Protein AF-A0A8S0FQL2-F1 (afdb_monomer_lite)

Sequence (136 aa):
MEEIFQLCDEVTVLRDGQWIATEPLAGLTMDKIIAMMVGRSLNQRFPDKENKPGEVILEVRNLTSLRQPSIRDVSFDLHKGEILGIAGLVGAKRTDIVETLFGIREKSAGTITLHGKKINNHNANEAINHGFALVN

InterPro domains:
  IPR003439 ABC transporter-like, ATP-binding domain [PF00005] (72-125)
  IPR027417 P-loop containing nucleoside triphosphate hydrolase [G3DSA:3.40.50.300] (29-133)
  IPR027417 P-loop containing nucleoside triphosphate hydrolase [SSF52540] (45-132)
  IPR050107 ABC transporter carbohydrate import ATP-binding proteins [PTHR43790] (1-135)

Foldseek 3Di:
DVVCLVPHQWDWEDEPNDTQDIGGPVPDDPQNNVCSNVVDGCVPVDPDDPDDFAAFFKWKFQWAFPDPPADGGDTDTDTHPDDDDDDDDVVNRSVVVVCCLQLVTPTPDIWMAGRNRTAHHNHNVSSVVVPDDDDD

Structure (mmCIF, N/CA/C/O backbone):
data_AF-A0A8S0FQL2-F1
#
_entry.id   AF-A0A8S0FQL2-F1
#
loop_
_atom_site.group_PDB
_atom_site.id
_atom_site.type_symbol
_atom_site.label_atom_id
_atom_site.label_alt_id
_atom_site.label_comp_id
_atom_site.label_asym_id
_atom_site.label_entity_id
_atom_site.label_seq_id
_atom_site.pdbx_PDB_ins_code
_atom_site.Cartn_x
_atom_site.Cartn_y
_atom_site.Cartn_z
_atom_site.occupancy
_atom_site.B_iso_or_equiv
_atom_site.auth_seq_id
_atom_site.auth_comp_id
_atom_site.auth_asym_id
_atom_site.auth_atom_id
_atom_site.pdbx_PDB_model_num
ATOM 1 N N . MET A 1 1 ? 18.200 8.230 -14.399 1.00 61.34 1 MET A N 1
ATOM 2 C CA . MET A 1 1 ? 18.424 7.381 -15.608 1.00 61.34 1 MET A CA 1
ATOM 3 C C . MET A 1 1 ? 18.986 8.184 -16.772 1.00 61.34 1 MET A C 1
ATOM 5 O O . MET A 1 1 ? 19.866 7.664 -17.438 1.00 61.34 1 MET A O 1
ATOM 9 N N . GLU A 1 2 ? 18.552 9.428 -17.015 1.00 70.12 2 GLU A N 1
ATOM 10 C CA . GLU A 1 2 ? 19.245 10.325 -17.966 1.00 70.12 2 GLU A CA 1
ATOM 11 C C . GLU A 1 2 ? 20.728 10.530 -17.622 1.00 70.12 2 GLU A C 1
ATOM 13 O O . GLU A 1 2 ? 21.548 10.651 -18.526 1.00 70.12 2 GLU A O 1
ATOM 18 N N . GLU A 1 3 ? 21.092 10.461 -16.336 1.00 77.44 3 GLU A N 1
ATOM 19 C CA . GLU A 1 3 ? 22.484 10.562 -15.874 1.00 77.44 3 GLU A CA 1
ATOM 20 C C . GLU A 1 3 ? 23.408 9.504 -16.497 1.00 77.44 3 GLU A C 1
ATOM 22 O O . GLU A 1 3 ? 24.590 9.772 -16.677 1.00 77.44 3 GLU A O 1
ATOM 27 N N . ILE A 1 4 ? 22.879 8.333 -16.884 1.00 81.38 4 ILE A N 1
ATOM 28 C CA . ILE A 1 4 ? 23.660 7.274 -17.543 1.00 81.38 4 ILE A CA 1
ATOM 29 C C . ILE A 1 4 ? 24.268 7.809 -18.846 1.00 81.38 4 ILE A C 1
ATOM 31 O O . ILE A 1 4 ? 25.445 7.590 -19.104 1.00 81.38 4 ILE A O 1
ATOM 35 N N . PHE A 1 5 ? 23.496 8.577 -19.623 1.00 81.19 5 PHE A N 1
ATOM 36 C CA . PHE A 1 5 ? 23.957 9.187 -20.876 1.00 81.19 5 PHE A CA 1
ATOM 37 C C . PHE A 1 5 ? 24.886 10.380 -20.700 1.00 81.19 5 PHE A C 1
ATOM 39 O O . PHE A 1 5 ? 25.577 10.752 -21.643 1.00 81.19 5 PHE A O 1
ATOM 46 N N . GLN A 1 6 ? 24.914 10.972 -19.510 1.00 81.38 6 GLN A N 1
ATOM 47 C CA . GLN A 1 6 ? 25.751 12.132 -19.223 1.00 81.38 6 GLN A CA 1
ATOM 48 C C . GLN A 1 6 ? 27.092 11.758 -18.593 1.00 81.38 6 GLN A C 1
ATOM 50 O O . GLN A 1 6 ? 28.044 12.522 -18.725 1.00 81.38 6 GLN A O 1
ATOM 55 N N . LEU A 1 7 ? 27.161 10.628 -17.885 1.00 85.56 7 LEU A N 1
ATOM 56 C CA . LEU A 1 7 ? 28.278 10.316 -16.989 1.00 85.56 7 LEU A CA 1
ATOM 57 C C . LEU A 1 7 ? 29.013 9.013 -17.324 1.00 85.56 7 LEU A C 1
ATOM 59 O O . LEU A 1 7 ? 30.075 8.780 -16.752 1.00 85.56 7 LEU A O 1
ATOM 63 N N . CYS A 1 8 ? 28.463 8.151 -18.183 1.00 86.56 8 CYS A N 1
ATOM 64 C CA . CYS A 1 8 ? 29.010 6.816 -18.427 1.00 86.56 8 CYS A CA 1
ATOM 65 C C . CYS A 1 8 ? 29.485 6.634 -19.873 1.00 86.56 8 CYS A C 1
ATOM 67 O O . CYS A 1 8 ? 28.820 7.062 -20.814 1.00 86.56 8 CYS A O 1
ATOM 69 N N . ASP A 1 9 ? 30.593 5.910 -20.042 1.00 90.25 9 ASP A N 1
ATOM 70 C CA . ASP A 1 9 ? 31.126 5.522 -21.355 1.00 90.25 9 ASP A CA 1
ATOM 71 C C . ASP A 1 9 ? 30.586 4.164 -21.837 1.00 90.25 9 ASP A C 1
ATOM 73 O O . ASP A 1 9 ? 30.511 3.901 -23.038 1.00 90.25 9 ASP A O 1
ATOM 77 N N . GLU A 1 10 ? 30.176 3.301 -20.906 1.00 92.12 10 GLU A N 1
ATOM 78 C CA . GLU A 1 10 ? 29.743 1.925 -21.156 1.00 92.12 10 GLU A CA 1
ATOM 79 C C . GLU A 1 10 ? 28.643 1.515 -20.167 1.00 92.12 10 GLU A C 1
ATOM 81 O O . GLU A 1 10 ? 28.584 2.007 -19.036 1.00 92.12 10 GLU A O 1
ATOM 86 N N . VAL A 1 11 ? 27.769 0.597 -20.583 1.00 92.94 11 VAL A N 1
ATOM 87 C CA . VAL A 1 11 ? 26.749 -0.025 -19.733 1.00 92.94 11 VAL A CA 1
ATOM 88 C C . VAL A 1 11 ? 26.879 -1.540 -19.787 1.00 92.94 11 VAL A C 1
ATOM 90 O O . VAL A 1 11 ? 26.902 -2.140 -20.859 1.00 92.94 11 VAL A O 1
ATOM 93 N N . THR A 1 12 ? 26.871 -2.162 -18.609 1.00 93.44 12 THR A N 1
ATOM 94 C CA . THR A 1 12 ? 26.700 -3.609 -18.450 1.00 93.44 12 THR A CA 1
ATOM 95 C C . THR A 1 12 ? 25.320 -3.902 -17.875 1.00 93.44 12 THR A C 1
ATOM 97 O O . THR A 1 12 ? 24.941 -3.352 -16.840 1.00 93.44 12 THR A O 1
ATOM 100 N N . VAL A 1 13 ? 24.567 -4.787 -18.529 1.00 92.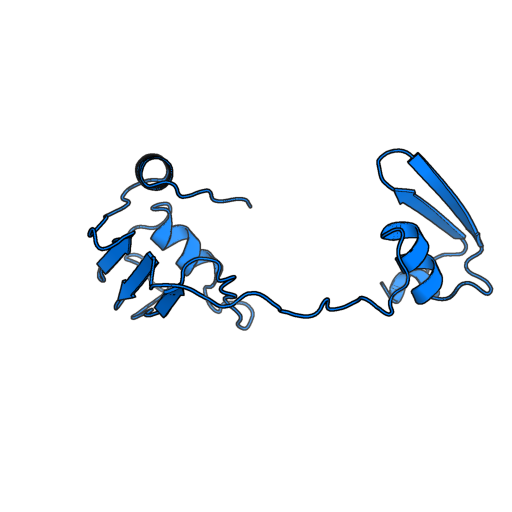88 13 VAL A N 1
ATOM 101 C CA . VAL A 1 13 ? 23.242 -5.223 -18.078 1.00 92.88 13 VAL A CA 1
ATOM 102 C C . VAL A 1 13 ? 23.318 -6.638 -17.519 1.00 92.88 13 VAL A C 1
ATOM 104 O O . VAL A 1 13 ? 23.707 -7.582 -18.209 1.00 92.88 13 VAL A O 1
ATOM 107 N N . LEU A 1 14 ? 22.887 -6.775 -16.266 1.00 92.62 14 LEU A N 1
ATOM 108 C CA . LEU A 1 14 ? 22.659 -8.049 -15.595 1.00 92.62 14 LEU A CA 1
ATOM 109 C C . LEU A 1 14 ? 21.149 -8.257 -15.437 1.00 92.62 14 LEU A C 1
ATOM 111 O O . LEU A 1 14 ? 20.450 -7.353 -14.975 1.00 92.62 14 LEU A O 1
ATOM 115 N N . ARG A 1 15 ? 20.643 -9.436 -15.800 1.00 89.88 15 ARG A N 1
ATOM 116 C CA . ARG A 1 15 ? 19.226 -9.799 -15.648 1.00 89.88 15 ARG A CA 1
ATOM 117 C C . ARG A 1 15 ? 19.113 -11.265 -15.260 1.00 89.88 15 ARG A C 1
ATOM 119 O O . ARG A 1 15 ? 19.847 -12.091 -15.788 1.00 89.88 15 ARG A O 1
ATOM 126 N N . ASP A 1 16 ? 18.219 -11.576 -14.325 1.00 88.81 16 ASP A N 1
ATOM 127 C CA . ASP A 1 16 ? 17.965 -12.947 -13.855 1.00 88.81 16 ASP A CA 1
ATOM 128 C C . ASP A 1 16 ? 19.239 -13.669 -13.364 1.00 88.81 16 ASP A C 1
ATOM 130 O O . ASP A 1 16 ? 19.416 -14.871 -13.548 1.00 88.81 16 ASP A O 1
ATOM 134 N N . GLY A 1 17 ? 20.165 -12.910 -12.761 1.00 90.38 17 GLY A N 1
ATOM 135 C CA . GLY A 1 17 ? 21.463 -13.413 -12.297 1.00 90.38 17 GLY A CA 1
ATOM 136 C C . GLY A 1 17 ? 22.474 -13.707 -13.412 1.00 90.38 17 GLY A C 1
ATOM 137 O O . GLY A 1 17 ? 23.530 -14.268 -13.135 1.00 90.38 17 GLY A O 1
ATOM 138 N N . GLN A 1 18 ? 22.174 -13.334 -14.657 1.00 92.19 18 GLN A N 1
ATOM 139 C CA . GLN 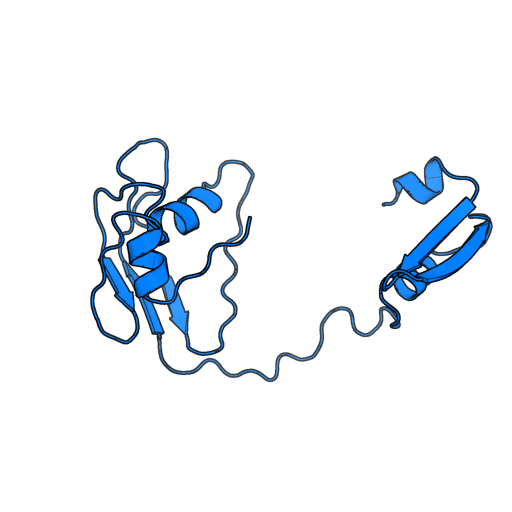A 1 18 ? 23.016 -13.578 -15.824 1.00 92.19 18 GLN A CA 1
ATOM 140 C C . GLN A 1 18 ? 23.525 -12.276 -16.442 1.00 92.19 18 GLN A C 1
ATOM 142 O O . GLN A 1 18 ? 22.885 -11.225 -16.359 1.00 92.19 18 GLN A O 1
ATOM 147 N N . TRP A 1 19 ? 24.682 -12.369 -17.096 1.00 94.44 19 TRP A N 1
ATOM 148 C CA . TRP A 1 19 ? 25.208 -11.310 -17.946 1.00 94.44 19 TRP A CA 1
ATOM 149 C C . TRP A 1 19 ? 24.472 -11.294 -19.283 1.00 94.44 19 TRP A C 1
ATOM 151 O O . TRP A 1 19 ? 24.452 -12.299 -19.991 1.00 94.44 19 TRP A O 1
ATOM 161 N N . ILE A 1 20 ? 23.848 -10.159 -19.602 1.00 93.81 20 ILE A N 1
ATOM 162 C CA . ILE A 1 20 ? 23.069 -9.987 -20.832 1.00 93.81 20 ILE A CA 1
ATOM 163 C C . ILE A 1 20 ? 23.908 -9.326 -21.917 1.00 93.81 20 ILE A C 1
ATOM 165 O O . ILE A 1 20 ? 23.937 -9.814 -23.043 1.00 93.81 20 ILE A O 1
ATOM 169 N N . ALA A 1 21 ? 24.551 -8.203 -21.592 1.00 92.44 21 ALA A N 1
ATOM 170 C CA . ALA A 1 21 ? 25.390 -7.471 -22.531 1.00 92.44 21 ALA A CA 1
ATOM 171 C C . ALA A 1 21 ? 26.281 -6.463 -21.806 1.00 92.44 21 ALA A C 1
ATOM 173 O O . ALA A 1 21 ? 25.945 -5.984 -20.720 1.00 92.44 21 ALA A O 1
ATOM 174 N N . THR A 1 22 ? 27.370 -6.105 -22.473 1.00 94.38 22 THR A N 1
ATOM 175 C CA . THR A 1 22 ? 28.237 -4.981 -22.136 1.00 94.38 22 THR A CA 1
ATOM 176 C C . THR A 1 22 ? 28.463 -4.198 -23.420 1.00 94.38 22 THR A C 1
ATOM 178 O O . THR A 1 22 ? 28.963 -4.761 -24.392 1.00 94.38 22 THR A O 1
ATOM 181 N N . GLU A 1 23 ? 28.018 -2.945 -23.453 1.00 91.94 23 GLU A N 1
ATOM 182 C CA . GLU A 1 23 ? 27.949 -2.144 -24.677 1.00 91.94 23 GLU A CA 1
ATOM 183 C C . GLU A 1 23 ? 28.427 -0.710 -24.411 1.00 91.94 23 GLU A C 1
ATOM 185 O O . GLU A 1 23 ? 28.047 -0.125 -23.386 1.00 91.94 23 GLU A O 1
ATOM 190 N N . PRO A 1 24 ? 29.201 -0.105 -25.331 1.00 92.19 24 PRO A N 1
ATOM 191 C CA . PRO A 1 24 ? 29.538 1.307 -25.246 1.00 92.19 24 PRO A CA 1
ATOM 192 C C . PRO A 1 24 ? 28.265 2.149 -25.322 1.00 92.19 24 PRO A C 1
ATOM 194 O O . PRO A 1 24 ? 27.321 1.831 -26.049 1.00 92.19 24 PRO A O 1
ATOM 197 N N . LEU A 1 25 ? 28.236 3.264 -24.597 1.00 87.94 25 LEU A N 1
ATOM 198 C CA . LEU A 1 25 ? 27.067 4.136 -24.593 1.00 87.94 25 LEU A CA 1
ATOM 199 C C . LEU A 1 25 ? 26.860 4.854 -25.929 1.00 87.94 25 LEU A C 1
ATOM 201 O O . LEU A 1 25 ? 25.738 5.215 -26.292 1.00 87.94 25 LEU A O 1
ATOM 205 N N . ALA A 1 26 ? 27.954 5.049 -26.665 1.00 86.00 26 ALA A N 1
ATOM 206 C CA . ALA A 1 26 ? 27.956 5.638 -27.990 1.00 86.00 26 ALA A CA 1
ATOM 207 C C . ALA A 1 26 ? 27.052 4.832 -28.940 1.00 86.00 26 ALA A C 1
ATOM 209 O O . ALA A 1 26 ? 27.347 3.696 -29.301 1.00 86.00 26 ALA A O 1
ATOM 210 N N . GLY A 1 27 ? 25.939 5.438 -29.359 1.00 81.25 27 GLY A N 1
ATOM 211 C CA . GLY A 1 27 ? 24.975 4.812 -30.268 1.00 81.25 27 GLY A CA 1
ATOM 212 C C . GLY A 1 27 ? 23.950 3.893 -29.595 1.00 81.25 27 GLY A C 1
ATOM 213 O O . GLY A 1 27 ? 23.098 3.332 -30.289 1.00 81.25 27 GLY A O 1
ATOM 214 N N . LEU A 1 28 ? 23.974 3.758 -28.266 1.00 87.06 28 LEU A N 1
ATOM 215 C CA . LEU A 1 28 ? 22.903 3.101 -27.523 1.00 87.06 28 LEU A CA 1
ATOM 216 C C . LEU A 1 28 ? 21.748 4.074 -27.266 1.00 87.06 28 LEU A C 1
ATOM 218 O O . LEU A 1 28 ? 21.942 5.265 -27.046 1.00 87.06 28 LEU A O 1
ATOM 222 N N . THR A 1 29 ? 20.521 3.559 -27.271 1.00 88.06 29 THR A N 1
ATOM 223 C CA . THR A 1 29 ? 19.334 4.322 -26.871 1.00 88.06 29 THR A CA 1
ATOM 224 C C . THR A 1 29 ? 18.833 3.837 -25.521 1.00 88.06 29 THR A C 1
ATOM 226 O O . THR A 1 29 ? 18.998 2.665 -25.166 1.00 88.06 29 THR A O 1
ATOM 229 N N . MET A 1 30 ? 18.165 4.725 -24.780 1.00 84.50 30 MET A N 1
ATOM 230 C CA . MET A 1 30 ? 17.510 4.373 -23.516 1.00 84.50 30 MET A CA 1
ATOM 231 C C . MET A 1 30 ? 16.577 3.169 -23.691 1.00 84.50 30 MET A C 1
ATOM 233 O O . MET A 1 30 ? 16.548 2.260 -22.864 1.00 84.50 30 MET A O 1
ATOM 237 N N . ASP A 1 31 ? 15.869 3.123 -24.818 1.00 85.19 31 ASP A N 1
ATOM 238 C CA . ASP A 1 31 ? 14.927 2.055 -25.112 1.00 85.19 31 ASP A CA 1
ATOM 239 C C . ASP A 1 31 ? 15.595 0.684 -25.252 1.00 85.19 31 ASP A C 1
ATOM 241 O O . ASP A 1 31 ? 15.061 -0.322 -24.778 1.00 85.19 31 ASP A O 1
ATOM 245 N N . LYS A 1 32 ? 16.792 0.646 -25.848 1.00 87.06 32 LYS A N 1
ATOM 246 C CA . LYS A 1 32 ? 17.589 -0.575 -25.993 1.00 87.06 32 LYS A CA 1
ATOM 247 C C . LYS A 1 32 ? 18.134 -1.045 -24.644 1.00 87.06 32 LYS A C 1
ATOM 249 O O . LYS A 1 32 ? 18.077 -2.239 -24.361 1.00 87.06 32 LYS A O 1
ATOM 254 N N . ILE A 1 33 ? 18.579 -0.121 -23.787 1.00 88.19 33 ILE A N 1
ATOM 255 C CA . ILE A 1 33 ? 19.008 -0.438 -22.413 1.00 88.19 33 ILE A CA 1
ATOM 256 C C . ILE A 1 33 ? 17.850 -1.061 -21.631 1.00 88.19 33 ILE A C 1
ATOM 258 O O . ILE A 1 33 ? 17.992 -2.151 -21.079 1.00 88.19 33 ILE A O 1
ATOM 262 N N . ILE A 1 34 ? 16.676 -0.424 -21.640 1.00 85.56 34 ILE A N 1
ATOM 263 C CA . ILE A 1 34 ? 15.504 -0.939 -20.924 1.00 85.56 34 ILE A CA 1
ATOM 264 C C . ILE A 1 34 ? 15.069 -2.299 -21.486 1.00 85.56 34 ILE A C 1
ATOM 266 O O . ILE A 1 34 ? 14.731 -3.200 -20.718 1.00 85.56 34 ILE A O 1
ATOM 270 N N . ALA A 1 35 ? 15.115 -2.489 -22.808 1.00 86.56 35 ALA A N 1
ATOM 271 C CA . ALA A 1 35 ? 14.809 -3.779 -23.419 1.00 86.56 35 ALA A CA 1
ATOM 272 C C . ALA A 1 35 ? 15.766 -4.887 -22.944 1.00 86.56 35 ALA A C 1
ATOM 274 O O . ALA A 1 35 ? 15.310 -5.993 -22.650 1.00 86.56 35 ALA A O 1
ATOM 275 N N . MET A 1 36 ? 17.064 -4.596 -22.794 1.00 89.38 36 MET A N 1
ATOM 276 C CA . MET A 1 36 ? 18.027 -5.540 -22.214 1.00 89.38 36 MET A CA 1
ATOM 277 C C . MET A 1 36 ? 17.707 -5.842 -20.740 1.00 89.38 36 MET A C 1
ATOM 279 O O . MET A 1 36 ? 17.702 -7.012 -20.350 1.00 89.38 36 MET A O 1
ATOM 283 N N . MET A 1 37 ? 17.363 -4.819 -19.945 1.00 87.88 37 MET A N 1
ATOM 284 C CA . MET A 1 37 ? 17.052 -4.957 -18.512 1.00 87.88 37 MET A CA 1
ATOM 285 C C . MET A 1 37 ? 15.770 -5.752 -18.239 1.00 87.88 37 MET A C 1
ATOM 287 O O . MET A 1 37 ? 15.729 -6.535 -17.297 1.00 87.88 37 MET A O 1
ATOM 291 N N . VAL A 1 38 ? 14.718 -5.556 -19.039 1.00 84.38 38 VAL A N 1
ATOM 292 C CA . VAL A 1 38 ? 13.381 -6.134 -18.784 1.00 84.38 38 VAL A CA 1
ATOM 293 C C . VAL A 1 38 ? 13.093 -7.343 -19.6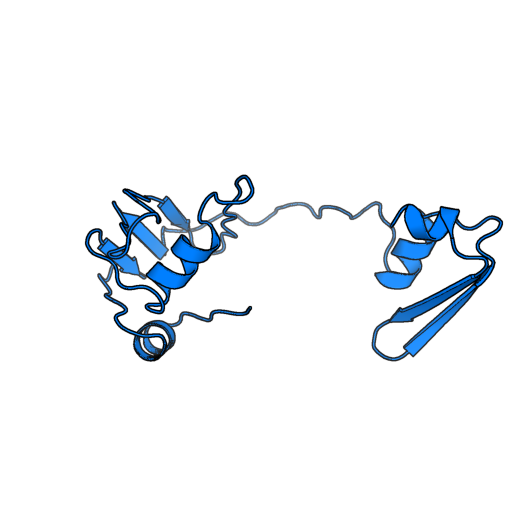88 1.00 84.38 38 VAL A C 1
ATOM 295 O O . VAL A 1 38 ? 12.136 -8.074 -19.458 1.00 84.38 38 VAL A O 1
ATOM 298 N N . GLY A 1 39 ? 13.906 -7.575 -20.724 1.00 79.25 39 GLY A N 1
ATOM 299 C CA . GLY A 1 39 ? 13.762 -8.709 -21.646 1.00 79.25 39 GLY A CA 1
ATOM 300 C C . GLY A 1 39 ? 12.572 -8.624 -22.600 1.00 79.25 39 GLY A C 1
ATOM 301 O O . GLY A 1 39 ? 12.210 -9.622 -23.215 1.00 79.25 39 GLY A O 1
ATOM 302 N N . ARG A 1 40 ? 11.960 -7.444 -22.741 1.00 72.62 40 ARG A N 1
ATOM 303 C CA . ARG A 1 40 ? 10.822 -7.193 -23.637 1.00 72.62 40 ARG A CA 1
ATOM 304 C C . ARG A 1 40 ? 10.891 -5.797 -24.244 1.00 72.62 40 ARG A C 1
ATOM 306 O O . ARG A 1 40 ? 11.427 -4.874 -23.634 1.00 72.62 40 ARG A O 1
ATOM 313 N N . SER A 1 41 ? 10.316 -5.638 -25.434 1.00 65.38 41 SER A N 1
ATOM 314 C CA . SER A 1 41 ? 10.203 -4.340 -26.102 1.00 65.38 41 SER A CA 1
ATOM 315 C C . SER A 1 41 ? 9.265 -3.399 -25.338 1.00 65.38 41 SER A C 1
ATOM 317 O O . SER A 1 41 ? 8.228 -3.803 -24.812 1.00 65.38 41 SER A O 1
ATOM 319 N N . LEU A 1 42 ? 9.608 -2.112 -25.322 1.00 61.03 42 LEU A N 1
ATOM 320 C CA . LEU A 1 42 ? 8.911 -1.060 -24.574 1.00 61.03 42 LEU A CA 1
ATOM 321 C C . LEU A 1 42 ? 7.478 -0.754 -25.024 1.00 61.03 42 LEU A C 1
ATOM 323 O O . LEU A 1 42 ? 6.740 -0.093 -24.293 1.00 61.03 42 LEU A O 1
ATOM 327 N N . ASN A 1 43 ? 7.059 -1.280 -26.174 1.00 59.16 43 ASN A N 1
ATOM 328 C CA . ASN A 1 43 ? 5.696 -1.139 -26.691 1.00 59.16 43 ASN A CA 1
ATOM 329 C C . ASN A 1 43 ? 4.631 -1.803 -25.790 1.00 59.16 43 ASN A C 1
ATOM 331 O O . ASN A 1 43 ? 3.445 -1.602 -26.014 1.00 59.16 43 ASN A O 1
ATOM 335 N N . GLN A 1 44 ? 5.033 -2.553 -24.755 1.00 56.81 44 GLN A N 1
ATOM 336 C CA . GLN A 1 44 ? 4.155 -3.139 -23.731 1.00 56.81 44 GLN A CA 1
ATOM 337 C C . GLN A 1 44 ? 4.299 -2.464 -22.353 1.00 56.81 44 GLN A C 1
ATOM 339 O O . GLN A 1 44 ? 4.205 -3.124 -21.318 1.00 56.81 44 GLN A O 1
ATOM 344 N N . ARG A 1 45 ? 4.572 -1.151 -22.295 1.00 57.75 45 ARG A N 1
ATOM 345 C CA . ARG A 1 45 ? 4.727 -0.442 -21.006 1.00 57.75 45 ARG A CA 1
ATOM 346 C C . ARG A 1 45 ? 3.492 -0.544 -20.100 1.00 57.75 45 ARG A C 1
ATOM 348 O O . ARG A 1 45 ? 3.653 -0.549 -18.884 1.00 57.75 45 ARG A O 1
ATOM 355 N N . PHE A 1 46 ? 2.298 -0.680 -20.676 1.00 65.00 46 PHE A N 1
ATOM 356 C CA . PHE A 1 46 ? 1.052 -0.882 -19.939 1.00 65.00 46 PHE A CA 1
ATOM 357 C C . PHE A 1 46 ? 0.226 -1.972 -20.637 1.00 65.00 46 PHE A C 1
ATOM 359 O O . PHE A 1 46 ? -0.342 -1.689 -21.688 1.00 65.00 46 PHE A O 1
ATOM 366 N N . PRO A 1 47 ? 0.194 -3.215 -20.125 1.00 68.31 47 PRO A N 1
ATOM 367 C CA . PRO A 1 47 ? -0.691 -4.239 -20.670 1.00 68.31 47 PRO A CA 1
ATOM 368 C C . PRO A 1 47 ? -2.156 -3.825 -20.495 1.00 68.31 47 PRO A C 1
ATOM 370 O O . PRO A 1 47 ? -2.494 -3.084 -19.563 1.00 68.31 47 PRO A O 1
ATOM 373 N N . ASP A 1 48 ? -3.020 -4.322 -21.377 1.00 73.50 48 ASP A N 1
ATOM 374 C CA . ASP A 1 48 ? -4.453 -4.061 -21.297 1.00 73.50 48 ASP A CA 1
ATOM 375 C C . ASP A 1 48 ? -5.019 -4.567 -19.964 1.00 73.50 48 ASP A C 1
ATOM 377 O O . ASP A 1 48 ? -4.744 -5.679 -19.504 1.00 73.50 48 ASP A O 1
ATOM 381 N N . LYS A 1 49 ? -5.803 -3.712 -19.299 1.00 73.12 49 LYS A N 1
ATOM 382 C CA . LYS A 1 49 ? -6.439 -4.036 -18.020 1.00 73.12 49 LYS A CA 1
ATOM 383 C C . LYS A 1 49 ? -7.726 -4.812 -18.283 1.00 73.12 49 LYS A C 1
ATOM 385 O O . LYS A 1 49 ? -8.800 -4.227 -18.354 1.00 73.12 49 LYS A O 1
ATOM 390 N N . GLU A 1 50 ? -7.624 -6.129 -18.404 1.00 80.62 50 GLU A N 1
ATOM 391 C CA . GLU A 1 50 ? -8.801 -6.999 -18.579 1.00 80.62 50 GLU A CA 1
ATOM 392 C C . GLU A 1 50 ? -9.554 -7.281 -17.271 1.00 80.62 50 GLU A C 1
ATOM 394 O O . GLU A 1 50 ? -10.676 -7.791 -17.272 1.00 80.62 50 GLU A O 1
ATOM 399 N N . ASN A 1 51 ? -8.936 -6.958 -16.137 1.00 82.44 51 ASN A N 1
ATOM 400 C CA . ASN A 1 51 ? -9.474 -7.282 -14.830 1.00 82.44 51 ASN A CA 1
ATOM 401 C C . ASN A 1 51 ? -10.709 -6.432 -14.495 1.00 82.44 51 ASN A C 1
ATOM 403 O O . ASN A 1 51 ? -10.678 -5.203 -14.582 1.00 82.44 51 ASN A O 1
ATOM 407 N N . LYS A 1 52 ? -11.781 -7.098 -14.061 1.00 88.56 52 LYS A N 1
ATOM 408 C CA . LYS A 1 52 ? -13.021 -6.472 -13.598 1.00 88.56 52 LYS A CA 1
ATOM 409 C C . LYS A 1 52 ? -13.118 -6.660 -12.084 1.00 88.56 52 LYS A C 1
ATOM 411 O O . LYS A 1 52 ? -13.264 -7.805 -11.652 1.00 88.56 52 LYS A O 1
ATOM 416 N N . PRO A 1 53 ? -13.031 -5.580 -11.289 1.00 93.06 53 PRO A N 1
ATOM 417 C CA . PRO A 1 53 ? -13.148 -5.681 -9.842 1.00 93.06 53 PRO A CA 1
ATOM 418 C C . PRO A 1 53 ? -14.465 -6.344 -9.413 1.00 93.06 53 PRO A C 1
ATOM 420 O O . PRO A 1 53 ? -15.518 -6.075 -9.994 1.00 93.06 53 PRO A O 1
ATOM 423 N N . GLY A 1 54 ? -14.382 -7.235 -8.424 1.00 95.50 54 GLY A N 1
ATOM 424 C CA . GLY A 1 54 ? -15.527 -7.944 -7.843 1.00 95.50 54 GLY A CA 1
ATOM 425 C C . GLY A 1 54 ? -16.183 -7.175 -6.693 1.00 95.50 54 GLY A C 1
ATOM 426 O O . GLY A 1 54 ? -16.186 -5.949 -6.678 1.00 95.50 54 GLY A O 1
ATOM 427 N N . GLU A 1 55 ? -16.730 -7.890 -5.706 1.00 97.25 55 GLU A N 1
ATOM 428 C CA . GLU A 1 55 ? -17.288 -7.274 -4.496 1.00 97.25 55 GLU A CA 1
ATOM 429 C C . GLU A 1 55 ? -16.245 -6.504 -3.661 1.00 97.25 55 GLU A C 1
ATOM 431 O O . GLU A 1 55 ? -15.049 -6.799 -3.717 1.00 97.25 55 GLU A O 1
ATOM 436 N N . VAL A 1 56 ? -16.693 -5.547 -2.838 1.00 98.00 56 VAL A N 1
ATOM 437 C CA . VAL A 1 56 ? -15.837 -4.894 -1.831 1.00 98.00 56 VAL A CA 1
ATOM 438 C C . VAL A 1 56 ? -15.375 -5.937 -0.816 1.00 98.00 56 VAL A C 1
ATOM 440 O O . VAL A 1 56 ? -16.190 -6.580 -0.152 1.00 98.00 56 VAL A O 1
ATOM 443 N N . ILE A 1 57 ? -14.058 -6.100 -0.685 1.00 97.75 57 ILE A N 1
ATOM 444 C CA . ILE A 1 57 ? -13.454 -7.024 0.282 1.00 97.75 57 ILE A CA 1
ATOM 445 C C . ILE A 1 57 ? -12.846 -6.302 1.470 1.00 97.75 57 ILE A C 1
ATOM 447 O O . ILE A 1 57 ? -12.796 -6.887 2.544 1.00 97.75 57 ILE A O 1
ATOM 451 N N . LEU A 1 58 ? -12.414 -5.055 1.307 1.00 98.19 58 LEU A N 1
ATOM 452 C CA . LEU A 1 58 ? -11.883 -4.238 2.385 1.00 98.19 58 LEU A CA 1
ATOM 453 C C . LEU A 1 58 ? -12.563 -2.874 2.334 1.00 98.19 58 LEU A C 1
ATOM 455 O O . LEU A 1 58 ? -12.435 -2.144 1.357 1.00 98.19 58 LEU A O 1
ATOM 459 N N . GLU A 1 59 ? -13.269 -2.546 3.405 1.00 98.44 59 GLU A N 1
ATOM 460 C CA . GLU A 1 59 ? -13.891 -1.246 3.617 1.00 98.44 59 GLU A CA 1
ATOM 461 C C . GLU A 1 59 ? -13.160 -0.533 4.758 1.00 98.44 59 GLU A C 1
ATOM 463 O O . GLU A 1 59 ? -13.029 -1.056 5.870 1.00 98.44 59 GLU A O 1
ATOM 468 N N . VAL A 1 60 ? -12.703 0.685 4.478 1.00 98.31 60 VAL A N 1
ATOM 469 C CA . VAL A 1 60 ? -12.072 1.578 5.448 1.00 98.31 60 VAL A CA 1
ATOM 470 C C . VAL A 1 60 ? -12.940 2.823 5.575 1.00 98.31 60 VAL A C 1
ATOM 472 O O . VAL A 1 60 ? -13.284 3.457 4.573 1.00 98.31 60 VAL A O 1
ATOM 475 N N . ARG A 1 61 ? -13.314 3.177 6.807 1.00 98.38 61 ARG A N 1
ATOM 476 C CA . ARG A 1 61 ? -14.133 4.363 7.099 1.00 98.38 61 ARG A CA 1
ATOM 477 C C . ARG A 1 61 ? -13.530 5.176 8.230 1.00 98.38 61 ARG A C 1
ATOM 479 O O . ARG A 1 61 ? -13.234 4.634 9.296 1.00 98.38 61 ARG A O 1
ATOM 486 N N . ASN A 1 62 ? -13.383 6.474 7.984 1.00 98.06 62 ASN A N 1
ATOM 487 C CA . ASN A 1 62 ? -12.933 7.500 8.925 1.00 98.06 62 ASN A CA 1
ATOM 488 C C . ASN A 1 62 ? -11.630 7.145 9.671 1.00 98.06 62 ASN A C 1
ATOM 490 O O . ASN A 1 62 ? -11.446 7.501 10.841 1.00 98.06 62 ASN A O 1
ATOM 494 N N . LEU A 1 63 ? -10.720 6.413 9.018 1.00 97.88 63 LEU A N 1
ATOM 495 C CA . LEU A 1 63 ? -9.484 5.936 9.628 1.00 97.88 63 LEU A CA 1
ATOM 496 C C . LEU A 1 63 ? -8.612 7.124 10.033 1.00 97.88 63 LEU A C 1
ATOM 498 O O . LEU A 1 63 ? -8.207 7.940 9.203 1.00 97.88 63 LEU A O 1
ATOM 502 N N . THR A 1 64 ? -8.334 7.211 11.330 1.00 97.44 64 THR A N 1
ATOM 503 C CA . THR A 1 64 ? -7.588 8.321 11.922 1.00 97.44 64 THR A CA 1
ATOM 504 C C . THR A 1 64 ? -6.507 7.778 12.840 1.00 97.44 64 THR A C 1
ATOM 506 O O . THR A 1 64 ? -6.785 6.973 13.727 1.00 97.44 64 THR A O 1
ATOM 509 N N . SER A 1 65 ? -5.272 8.230 12.635 1.00 96.88 65 SER A N 1
ATOM 510 C CA . SER A 1 65 ? -4.125 7.848 13.462 1.00 96.88 65 SER A CA 1
ATOM 511 C C . SER A 1 65 ? -4.171 8.561 14.816 1.00 96.88 65 SER A C 1
ATOM 513 O O . SER A 1 65 ? -4.545 9.737 14.903 1.00 96.88 65 SER A O 1
ATOM 515 N N . LEU A 1 66 ? -3.774 7.858 15.879 1.00 96.00 66 LEU A N 1
ATOM 516 C CA . LEU A 1 66 ? -3.754 8.393 17.240 1.00 96.00 66 LEU A CA 1
ATOM 517 C C . LEU A 1 66 ? -2.723 9.515 17.401 1.00 96.00 66 LEU A C 1
ATOM 519 O O . LEU A 1 66 ? -3.024 10.557 17.983 1.00 96.00 66 LEU A O 1
ATOM 523 N N . ARG A 1 67 ? -1.507 9.321 16.876 1.00 94.12 67 ARG A N 1
ATOM 524 C CA . ARG A 1 67 ? -0.402 10.278 17.029 1.00 94.12 67 ARG A CA 1
ATOM 525 C C . ARG A 1 67 ? -0.379 11.251 15.859 1.00 94.12 67 ARG A C 1
ATOM 527 O O . ARG A 1 67 ? -0.178 10.861 14.712 1.00 94.12 67 ARG A O 1
ATOM 534 N N . GLN A 1 68 ? -0.568 12.529 16.163 1.00 93.25 68 GLN A N 1
ATOM 535 C CA . GLN A 1 68 ? -0.632 13.611 15.183 1.00 93.25 68 GLN A CA 1
ATOM 536 C C . GLN A 1 68 ? 0.691 14.401 15.150 1.00 93.25 68 GLN A C 1
ATOM 538 O O . GLN A 1 68 ? 1.344 14.502 16.188 1.00 93.25 68 GLN A O 1
ATOM 543 N N . PRO A 1 69 ? 1.093 14.979 13.998 1.00 93.00 69 PRO A N 1
ATOM 544 C CA . PRO A 1 69 ? 0.366 15.048 12.724 1.00 93.00 69 PRO A CA 1
ATOM 545 C C . PRO A 1 69 ? 0.499 13.776 11.863 1.00 93.00 69 PRO A C 1
ATOM 547 O O . PRO A 1 69 ? 1.602 13.368 11.491 1.00 93.00 69 PRO A O 1
ATOM 550 N N . SER A 1 70 ? -0.639 13.181 11.502 1.00 95.44 70 SER A N 1
ATOM 551 C CA . SER A 1 70 ? -0.741 11.971 10.672 1.00 95.44 70 SER A CA 1
ATOM 552 C C . SER A 1 70 ? -2.106 11.946 9.960 1.00 95.44 70 SER A C 1
ATOM 554 O O . SER A 1 70 ? -2.758 12.985 9.839 1.00 95.44 70 SER A O 1
ATOM 556 N N . ILE A 1 71 ? -2.536 10.785 9.466 1.00 96.44 71 ILE A N 1
ATOM 557 C CA . ILE A 1 71 ? -3.789 10.620 8.724 1.00 96.44 71 ILE A CA 1
ATOM 558 C C . ILE A 1 71 ? -5.010 10.969 9.582 1.00 96.44 71 ILE A C 1
ATOM 560 O O . ILE A 1 71 ? -5.041 10.712 10.793 1.00 96.44 71 ILE A O 1
ATOM 564 N N . ARG A 1 72 ? -6.018 11.562 8.937 1.00 97.00 72 ARG A N 1
ATOM 565 C CA . ARG A 1 72 ? -7.312 11.915 9.524 1.00 97.00 72 ARG A CA 1
ATOM 566 C C . ARG A 1 72 ? -8.408 11.618 8.518 1.00 97.00 72 ARG A C 1
ATOM 568 O O . ARG A 1 72 ? -8.276 12.005 7.363 1.00 97.00 72 ARG A O 1
ATOM 575 N N . ASP A 1 73 ? -9.464 10.972 8.993 1.00 97.25 73 ASP A N 1
ATOM 576 C CA . ASP A 1 73 ? -10.700 10.747 8.246 1.00 97.25 73 ASP A CA 1
ATOM 577 C C . ASP A 1 73 ? -10.519 10.065 6.871 1.00 97.25 73 ASP A C 1
ATOM 579 O O . ASP A 1 73 ? -11.147 10.419 5.875 1.00 97.25 73 ASP A O 1
ATOM 583 N N . VAL A 1 74 ? -9.629 9.071 6.794 1.00 97.81 74 VAL A N 1
ATOM 584 C CA . VAL A 1 74 ? -9.381 8.341 5.542 1.00 97.81 74 VAL A CA 1
ATOM 585 C C . VAL A 1 74 ? -10.471 7.292 5.324 1.00 97.81 74 VAL A C 1
ATOM 587 O O . VAL A 1 74 ? -10.684 6.425 6.174 1.00 97.81 74 VAL A O 1
ATOM 590 N N . SER A 1 75 ? -11.139 7.352 4.171 1.00 98.38 75 SER A N 1
ATOM 591 C CA . SER A 1 75 ? -12.179 6.398 3.774 1.00 98.38 75 SER A CA 1
ATOM 592 C C . SER A 1 75 ? -11.985 5.953 2.330 1.00 98.38 75 SER A C 1
ATOM 594 O O . SER A 1 75 ? -11.799 6.791 1.450 1.00 98.38 75 SER A O 1
ATOM 596 N N . PHE A 1 76 ? -12.023 4.646 2.094 1.00 98.31 76 PHE A N 1
ATOM 597 C CA . PHE A 1 76 ? -11.962 4.049 0.761 1.00 98.31 76 PHE A CA 1
ATOM 598 C C . PHE A 1 76 ? -12.445 2.598 0.801 1.00 98.31 76 PHE A C 1
ATOM 600 O O . PHE A 1 76 ? -12.517 1.988 1.871 1.00 98.31 76 PHE A O 1
ATOM 607 N N . ASP A 1 77 ? -12.726 2.061 -0.381 1.00 98.19 77 ASP A N 1
ATOM 608 C CA . ASP A 1 77 ? -13.055 0.657 -0.596 1.00 98.19 77 ASP A CA 1
ATOM 609 C C . ASP A 1 77 ? -12.014 0.019 -1.506 1.00 98.19 77 ASP A C 1
ATOM 611 O O . ASP A 1 77 ? -11.496 0.661 -2.419 1.00 98.19 77 ASP A O 1
ATOM 615 N N . LEU A 1 78 ? -11.712 -1.246 -1.238 1.00 97.62 78 LEU A N 1
ATOM 616 C CA . LEU A 1 78 ? -10.901 -2.099 -2.092 1.00 97.62 78 LEU A CA 1
ATOM 617 C C . LEU A 1 78 ? -11.745 -3.303 -2.505 1.00 97.62 78 LEU A C 1
ATOM 619 O O . LEU A 1 78 ? -12.242 -4.068 -1.666 1.00 97.62 78 LEU A O 1
ATOM 623 N N . HIS A 1 79 ? -11.885 -3.469 -3.813 1.00 97.31 79 HIS A N 1
ATOM 624 C CA . HIS A 1 79 ? -12.650 -4.544 -4.421 1.00 97.31 79 HIS A CA 1
ATOM 625 C C . HIS A 1 79 ? -11.790 -5.784 -4.652 1.00 97.31 79 HIS A C 1
ATOM 627 O O . HIS A 1 79 ? -10.564 -5.736 -4.782 1.00 97.31 79 HIS A O 1
ATOM 633 N N . LYS A 1 80 ? -12.443 -6.939 -4.737 1.00 96.31 80 LYS A N 1
ATOM 634 C CA . LYS A 1 80 ? -11.776 -8.200 -5.041 1.00 96.31 80 LYS A CA 1
ATOM 635 C C . LYS A 1 80 ? -11.090 -8.130 -6.400 1.00 96.31 80 LYS A C 1
ATOM 637 O O . LYS A 1 80 ? -11.721 -7.814 -7.405 1.00 96.31 80 LYS A O 1
ATOM 642 N N . GLY A 1 81 ? -9.801 -8.461 -6.417 1.00 93.38 81 GLY A N 1
ATOM 643 C CA . GLY A 1 81 ? -8.967 -8.405 -7.614 1.00 93.38 81 GLY A CA 1
ATOM 644 C C . GLY A 1 81 ? -8.475 -6.999 -7.967 1.00 93.38 81 GLY A C 1
ATOM 645 O O . GLY A 1 81 ? -7.659 -6.876 -8.868 1.00 93.38 81 GLY A O 1
ATOM 646 N N . GLU A 1 82 ? -8.913 -5.942 -7.286 1.00 93.88 82 GLU A N 1
ATOM 647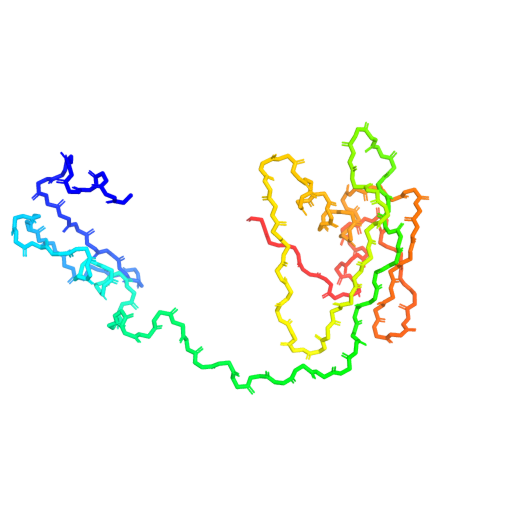 C CA . GLU A 1 82 ? -8.448 -4.582 -7.554 1.00 93.88 82 GLU A CA 1
ATOM 648 C C . GLU A 1 82 ? -7.016 -4.356 -7.042 1.00 93.88 82 GLU A C 1
ATOM 650 O O . GLU A 1 82 ? -6.622 -4.863 -5.993 1.00 93.88 82 GLU A O 1
ATOM 655 N N . ILE A 1 83 ? -6.244 -3.549 -7.775 1.00 93.25 83 ILE A N 1
ATOM 656 C CA . ILE A 1 83 ? -4.994 -2.965 -7.280 1.00 93.25 83 ILE A CA 1
ATOM 657 C C . ILE A 1 83 ? -5.276 -1.499 -6.955 1.00 93.25 83 ILE A C 1
ATOM 659 O O . ILE A 1 83 ? -5.375 -0.669 -7.861 1.00 93.25 83 ILE A O 1
ATOM 663 N N . LEU A 1 84 ? -5.398 -1.182 -5.666 1.00 94.88 84 LEU A N 1
ATOM 664 C CA . LEU A 1 84 ? -5.626 0.182 -5.196 1.00 94.88 84 LEU A CA 1
ATOM 665 C C . LEU A 1 84 ? -4.292 0.910 -4.987 1.00 94.88 84 LEU A C 1
ATOM 667 O O . LEU A 1 84 ? -3.450 0.483 -4.199 1.00 94.88 84 LEU A O 1
ATOM 671 N N . GLY A 1 85 ? -4.109 2.033 -5.682 1.00 94.88 85 GLY A N 1
ATOM 672 C CA . GLY A 1 85 ? -2.937 2.895 -5.532 1.00 94.88 85 GLY A CA 1
ATOM 673 C C . GLY A 1 85 ? -3.218 4.099 -4.634 1.00 94.88 85 GLY A C 1
ATOM 674 O O . GLY A 1 85 ? -4.182 4.825 -4.861 1.00 94.88 85 GLY A O 1
ATOM 675 N N . ILE A 1 86 ? -2.340 4.362 -3.660 1.00 95.12 86 ILE A N 1
ATOM 676 C CA . ILE A 1 86 ? -2.387 5.572 -2.825 1.00 95.12 86 ILE A CA 1
ATOM 677 C C . ILE A 1 86 ? -1.281 6.538 -3.273 1.00 95.12 86 ILE A C 1
ATOM 679 O O . ILE A 1 86 ? -0.092 6.294 -3.054 1.00 95.12 86 ILE A O 1
ATOM 683 N N . ALA A 1 87 ? -1.664 7.661 -3.880 1.00 93.44 87 ALA A N 1
ATOM 684 C CA . ALA A 1 87 ? -0.741 8.671 -4.400 1.00 93.44 87 ALA A CA 1
ATOM 685 C C . ALA A 1 87 ? -0.878 10.018 -3.672 1.00 93.44 87 ALA A C 1
ATOM 687 O O . ALA A 1 87 ? -1.899 10.316 -3.061 1.00 93.44 87 ALA A O 1
ATOM 688 N N . GLY A 1 88 ? 0.181 10.830 -3.712 1.00 92.25 88 GLY A N 1
ATOM 689 C CA . GLY A 1 88 ? 0.242 12.123 -3.031 1.00 92.25 88 GLY A CA 1
ATOM 690 C C . GLY A 1 88 ? 1.666 12.674 -2.961 1.00 92.25 88 GLY A C 1
ATOM 691 O O . GLY A 1 88 ? 2.633 11.948 -3.198 1.00 92.25 88 GLY A O 1
ATOM 692 N N . LEU A 1 89 ? 1.793 13.961 -2.635 1.00 93.75 89 LEU A N 1
ATOM 693 C CA . LEU A 1 89 ? 3.085 14.638 -2.486 1.00 93.75 89 LEU A CA 1
ATOM 694 C C . LEU A 1 89 ? 3.912 14.064 -1.320 1.00 93.75 89 LEU A C 1
ATOM 696 O O . LEU A 1 89 ? 3.429 13.297 -0.477 1.00 93.75 89 LEU A O 1
ATOM 700 N N . VAL A 1 90 ? 5.189 14.444 -1.252 1.00 89.31 90 VAL A N 1
ATOM 701 C CA . VAL A 1 90 ? 6.029 14.154 -0.082 1.00 89.31 90 VAL A CA 1
ATOM 702 C C . VAL A 1 90 ? 5.362 14.741 1.163 1.00 89.31 90 VAL A C 1
ATOM 704 O O . VAL A 1 90 ? 4.900 15.877 1.156 1.00 89.31 90 VAL A O 1
ATOM 707 N N . GLY A 1 91 ? 5.261 13.935 2.220 1.00 89.31 91 GLY A N 1
ATOM 708 C CA . GLY A 1 91 ? 4.559 14.319 3.446 1.00 89.31 91 GLY A CA 1
ATOM 709 C C . GLY A 1 91 ? 3.054 14.033 3.459 1.00 89.31 91 GLY A C 1
ATOM 710 O O . GLY A 1 91 ? 2.455 14.174 4.520 1.00 89.31 91 GLY A O 1
ATOM 711 N N . ALA A 1 92 ? 2.453 13.532 2.368 1.00 92.06 92 ALA A N 1
ATOM 712 C CA . ALA A 1 92 ? 1.023 13.182 2.297 1.00 92.06 92 ALA A CA 1
ATOM 713 C C . ALA A 1 92 ? 0.597 11.974 3.162 1.00 92.06 92 ALA A C 1
ATOM 715 O O . ALA A 1 92 ? -0.543 11.534 3.079 1.00 92.06 92 ALA A O 1
ATOM 716 N N . LYS A 1 93 ? 1.504 11.418 3.979 1.00 94.69 93 LYS A N 1
ATOM 717 C CA . LYS A 1 93 ? 1.215 10.348 4.955 1.00 94.69 93 LYS A CA 1
ATOM 718 C C . LYS A 1 93 ? 0.670 9.046 4.346 1.00 94.69 93 LYS A C 1
ATOM 720 O O . LYS A 1 93 ? -0.035 8.295 5.005 1.00 94.69 93 LYS A O 1
ATOM 725 N N . ARG A 1 94 ? 1.035 8.747 3.093 1.00 95.50 94 ARG A N 1
ATOM 726 C CA . ARG A 1 94 ? 0.669 7.498 2.392 1.00 95.50 94 ARG A CA 1
ATOM 727 C C . ARG A 1 94 ? 1.102 6.254 3.172 1.00 95.50 94 ARG A C 1
ATOM 729 O O . ARG A 1 94 ? 0.303 5.347 3.363 1.00 95.50 94 ARG A O 1
ATOM 736 N N . THR A 1 95 ? 2.346 6.252 3.651 1.00 94.75 95 THR A N 1
ATOM 737 C CA . THR A 1 95 ? 2.901 5.174 4.479 1.00 94.75 95 THR A CA 1
ATOM 738 C C . THR A 1 95 ? 2.128 5.028 5.785 1.00 94.75 95 THR A C 1
ATOM 740 O O . THR A 1 95 ? 1.774 3.912 6.146 1.00 94.75 95 THR A O 1
ATOM 743 N N . ASP A 1 96 ? 1.764 6.138 6.435 1.00 95.94 96 ASP A N 1
ATOM 744 C CA . ASP A 1 96 ? 0.963 6.108 7.658 1.00 95.94 96 ASP A CA 1
ATOM 745 C C . ASP A 1 96 ? -0.387 5.401 7.452 1.00 95.94 96 ASP A C 1
ATOM 747 O O . ASP A 1 96 ? -0.816 4.692 8.353 1.00 95.94 96 ASP A O 1
ATOM 751 N N . ILE A 1 97 ? -1.041 5.532 6.285 1.00 96.25 97 ILE A N 1
ATOM 752 C CA . ILE A 1 97 ? -2.292 4.803 5.991 1.00 96.25 97 ILE A CA 1
ATOM 753 C C . ILE A 1 97 ? -2.062 3.295 6.091 1.00 96.25 97 ILE A C 1
ATOM 755 O O . ILE A 1 97 ? -2.787 2.602 6.804 1.00 96.25 97 ILE A O 1
ATOM 759 N N . VAL A 1 98 ? -1.039 2.794 5.399 1.00 95.75 98 VAL A N 1
ATOM 760 C CA . VAL A 1 98 ? -0.739 1.359 5.343 1.00 95.75 98 VAL A CA 1
ATOM 761 C C . VAL A 1 98 ? -0.267 0.849 6.707 1.00 95.75 98 VAL A C 1
ATOM 763 O O 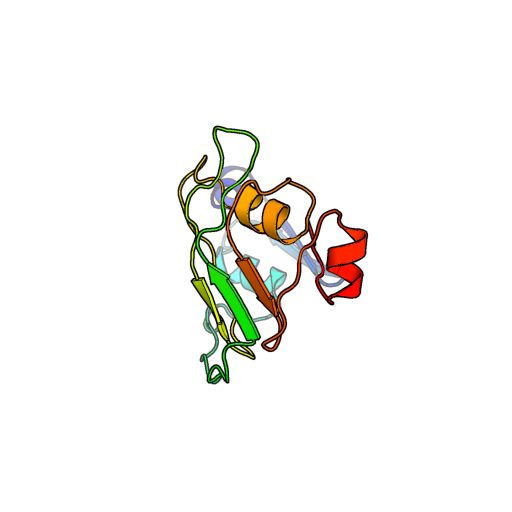. VAL A 1 98 ? -0.735 -0.188 7.172 1.00 95.75 98 VAL A O 1
ATOM 766 N N . GLU A 1 99 ? 0.583 1.606 7.401 1.00 95.81 99 GLU A N 1
ATOM 767 C CA . GLU A 1 99 ? 1.057 1.263 8.745 1.00 95.81 99 GLU A CA 1
ATOM 768 C C . GLU A 1 99 ? -0.075 1.257 9.783 1.00 95.81 99 GLU A C 1
ATOM 770 O O . GLU A 1 99 ? -0.077 0.411 10.679 1.00 95.81 99 GLU A O 1
ATOM 775 N N . THR A 1 100 ? -1.055 2.162 9.674 1.00 96.38 100 THR A N 1
ATOM 776 C CA . THR A 1 100 ? -2.234 2.163 10.551 1.00 96.38 100 THR A CA 1
ATOM 777 C C . THR A 1 100 ? -3.155 0.976 10.261 1.00 96.38 100 THR A C 1
ATOM 779 O O . THR A 1 100 ? -3.653 0.356 11.197 1.00 96.38 100 THR A O 1
ATOM 782 N N . LEU A 1 101 ? -3.354 0.600 8.993 1.00 96.12 101 LEU A N 1
ATOM 783 C CA . LEU A 1 101 ? -4.122 -0.604 8.640 1.00 96.12 101 LEU A CA 1
ATOM 784 C C . LEU A 1 101 ? -3.451 -1.887 9.142 1.00 96.12 101 LEU A C 1
ATOM 786 O O . LEU A 1 101 ? -4.138 -2.816 9.567 1.00 96.12 101 LEU A O 1
ATOM 790 N N . PHE A 1 102 ? -2.119 -1.929 9.121 1.00 96.62 102 PHE A N 1
ATOM 791 C CA . PHE A 1 102 ? -1.330 -3.083 9.552 1.00 96.62 102 PHE A CA 1
ATOM 792 C C . PHE A 1 102 ? -1.094 -3.141 11.075 1.00 96.62 102 PHE A C 1
ATOM 794 O O . PHE A 1 102 ? -0.444 -4.060 11.564 1.00 96.62 102 PHE A O 1
ATOM 801 N N . GLY A 1 103 ? -1.595 -2.168 11.844 1.00 94.50 103 GLY A N 1
ATOM 802 C CA . GLY A 1 103 ? -1.418 -2.122 13.300 1.00 94.50 103 GLY A CA 1
ATOM 803 C C . GLY A 1 103 ? -0.002 -1.746 13.761 1.00 94.50 103 GLY A C 1
ATOM 804 O O . GLY A 1 103 ? 0.334 -1.950 14.920 1.00 94.50 103 GLY A O 1
ATOM 805 N N . ILE A 1 104 ? 0.843 -1.196 12.882 1.00 95.31 104 ILE A N 1
ATOM 806 C CA . ILE A 1 104 ? 2.150 -0.617 13.257 1.00 95.31 104 ILE A CA 1
ATOM 807 C C . ILE A 1 104 ? 1.947 0.759 13.900 1.00 95.31 104 ILE A C 1
ATOM 809 O O . ILE A 1 104 ? 2.663 1.142 14.826 1.00 95.31 104 ILE A O 1
ATOM 813 N N . ARG A 1 105 ? 0.947 1.505 13.418 1.00 94.81 105 ARG A N 1
ATOM 814 C CA . ARG A 1 105 ? 0.483 2.753 14.028 1.00 94.81 105 ARG A CA 1
ATOM 815 C C . ARG A 1 105 ? -0.888 2.552 14.650 1.00 94.81 105 ARG A C 1
ATOM 817 O O . ARG A 1 105 ? -1.814 2.102 13.985 1.00 94.81 105 ARG A O 1
ATOM 824 N N . GLU A 1 106 ? -1.039 2.983 15.894 1.00 94.62 106 GLU A N 1
ATOM 825 C CA . GLU A 1 106 ? -2.334 2.984 16.572 1.00 94.62 106 GLU A CA 1
ATOM 826 C C . GLU A 1 106 ? -3.313 3.959 15.901 1.00 94.62 106 GLU A C 1
ATOM 828 O O . GLU A 1 106 ? -2.973 5.112 15.609 1.00 94.62 106 GLU A O 1
ATOM 833 N N . LYS A 1 107 ? -4.555 3.513 15.699 1.00 95.31 107 LYS A N 1
ATOM 834 C CA . LYS A 1 107 ? -5.669 4.372 15.283 1.00 95.31 107 LYS A CA 1
ATOM 835 C C . LYS A 1 107 ? -6.420 4.910 16.501 1.00 95.31 107 LYS A C 1
ATOM 837 O O . LYS A 1 107 ? -6.649 4.178 17.458 1.00 95.31 107 LYS A O 1
ATOM 842 N N . SER A 1 108 ? -6.859 6.163 16.448 1.00 96.19 108 SER A N 1
ATOM 843 C CA . SER A 1 108 ? -7.778 6.740 17.441 1.00 96.19 108 SER A CA 1
ATOM 844 C C . SER A 1 108 ? -9.243 6.523 17.078 1.00 96.19 108 SER A C 1
ATOM 846 O O . SER A 1 108 ? -10.085 6.409 17.964 1.00 96.19 108 SER A O 1
ATOM 848 N N . ALA A 1 109 ? -9.558 6.466 15.783 1.00 96.88 109 ALA A N 1
ATOM 849 C CA . ALA A 1 109 ? -10.922 6.348 15.285 1.00 96.88 109 ALA A CA 1
ATOM 850 C C . ALA A 1 109 ? -10.975 5.611 13.938 1.00 96.88 109 ALA A C 1
ATOM 852 O O . ALA A 1 109 ? -9.946 5.319 13.319 1.00 96.88 109 ALA A O 1
ATOM 853 N N . GLY A 1 110 ? -12.199 5.314 13.507 1.00 96.75 110 GLY A N 1
ATOM 854 C CA . GLY A 1 110 ? -12.486 4.640 12.248 1.00 96.75 110 GLY A CA 1
ATOM 855 C C . GLY A 1 110 ? -12.627 3.125 12.370 1.00 96.75 110 GLY A C 1
ATOM 856 O O . GLY A 1 110 ? -12.256 2.502 13.379 1.00 96.75 110 GLY A O 1
ATOM 857 N N . THR A 1 111 ? -13.186 2.539 11.317 1.00 97.81 111 THR A N 1
ATOM 8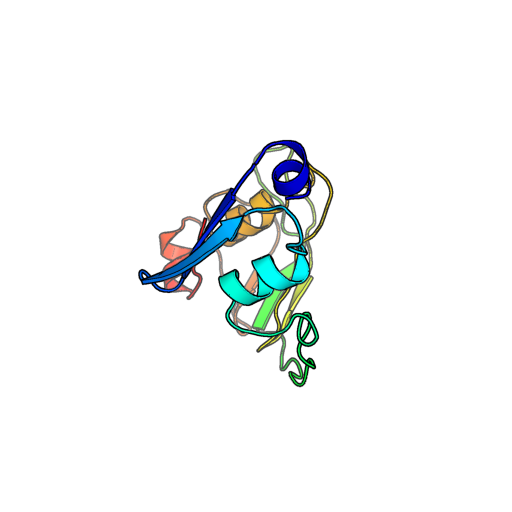58 C CA . THR A 1 111 ? -13.485 1.110 11.211 1.00 97.81 111 THR A CA 1
ATOM 859 C C . THR A 1 111 ? -12.818 0.499 9.991 1.00 97.81 111 THR A C 1
ATOM 861 O O . THR A 1 111 ? -12.756 1.121 8.932 1.00 97.81 111 THR A O 1
ATOM 864 N N . ILE A 1 112 ? -12.356 -0.738 10.160 1.00 97.94 112 ILE A N 1
ATOM 865 C CA . ILE A 1 112 ? -11.792 -1.568 9.103 1.00 97.94 112 ILE A CA 1
ATOM 866 C C . ILE A 1 112 ? -12.659 -2.824 9.034 1.00 97.94 112 ILE A C 1
ATOM 868 O O . ILE A 1 112 ? -12.829 -3.519 10.038 1.00 97.94 112 ILE A O 1
ATOM 872 N N . THR A 1 113 ? -13.224 -3.102 7.867 1.00 98.38 113 THR A N 1
ATOM 873 C CA . THR A 1 113 ? -14.055 -4.281 7.624 1.00 98.38 113 THR A CA 1
ATOM 874 C C . THR A 1 113 ? -13.412 -5.096 6.514 1.00 98.38 113 THR A C 1
ATOM 876 O O . THR A 1 113 ? -13.239 -4.587 5.413 1.00 98.38 113 THR A O 1
ATOM 879 N N . LEU A 1 114 ? -13.072 -6.354 6.788 1.00 97.75 114 LEU A N 1
ATOM 880 C CA . LEU A 1 114 ? -12.497 -7.287 5.822 1.00 97.75 114 LEU A CA 1
ATOM 881 C C . LEU A 1 114 ? -13.476 -8.446 5.591 1.00 97.75 114 LEU A C 1
ATOM 883 O O . LEU A 1 114 ? -13.916 -9.091 6.540 1.00 97.75 114 LEU A O 1
ATOM 887 N N . HIS A 1 115 ? -13.843 -8.702 4.336 1.00 96.44 115 HIS A N 1
ATOM 888 C CA . HIS A 1 115 ? -14.829 -9.713 3.933 1.00 96.44 115 HIS A CA 1
ATOM 889 C C . HIS A 1 115 ? -16.142 -9.622 4.735 1.00 96.44 115 HIS A C 1
ATOM 891 O O . HIS A 1 115 ? -16.668 -10.622 5.225 1.00 96.44 115 HIS A O 1
ATOM 897 N N . GLY A 1 116 ? -16.641 -8.396 4.932 1.00 96.19 116 GLY A N 1
ATOM 898 C CA . GLY A 1 116 ? -17.857 -8.115 5.706 1.00 96.19 116 GLY A CA 1
ATOM 899 C C . GLY A 1 116 ? -17.709 -8.249 7.229 1.00 96.19 116 GLY A C 1
ATOM 900 O O . GLY A 1 116 ? -18.671 -8.006 7.955 1.00 96.19 116 GLY A O 1
ATOM 901 N N . LYS A 1 117 ? -16.525 -8.602 7.744 1.00 96.88 117 LYS A N 1
ATOM 902 C CA . LYS A 1 117 ? -16.252 -8.718 9.183 1.00 96.88 117 LYS A CA 1
ATOM 903 C C . LYS A 1 117 ? -15.425 -7.537 9.663 1.00 96.88 117 LYS A C 1
ATOM 905 O O . LYS A 1 117 ? -14.363 -7.253 9.117 1.00 96.88 117 LYS A O 1
ATOM 910 N N . LYS A 1 118 ? -15.890 -6.859 10.712 1.00 96.94 118 LYS A N 1
ATOM 911 C CA . LYS A 1 118 ? -15.091 -5.820 11.369 1.00 96.94 118 LYS A CA 1
ATOM 912 C C . LYS A 1 118 ? -13.850 -6.456 11.987 1.00 96.94 118 LYS A C 1
ATOM 914 O O . LYS A 1 118 ? -13.968 -7.417 12.743 1.00 96.94 118 LYS A O 1
ATOM 919 N N . ILE A 1 119 ? -12.693 -5.889 11.680 1.00 96.06 119 ILE A N 1
ATOM 920 C CA . ILE A 1 119 ? -11.408 -6.269 12.256 1.00 96.06 119 ILE A CA 1
ATOM 921 C C . ILE A 1 119 ? -10.798 -5.072 12.978 1.00 96.06 119 ILE A C 1
ATOM 923 O O . ILE A 1 119 ? -11.138 -3.913 12.721 1.00 96.06 119 ILE A O 1
ATOM 927 N N . ASN A 1 120 ? -9.889 -5.354 13.901 1.00 93.31 120 ASN A N 1
ATOM 928 C CA . ASN A 1 120 ? -9.136 -4.328 14.598 1.00 93.31 120 ASN A CA 1
ATOM 929 C C . ASN A 1 120 ? -7.713 -4.834 14.813 1.00 93.31 120 ASN A C 1
ATOM 931 O O . ASN A 1 120 ? -7.503 -5.690 15.663 1.00 93.31 120 ASN A O 1
ATOM 935 N N . ASN A 1 121 ? -6.772 -4.336 14.013 1.00 93.94 121 ASN A N 1
ATOM 936 C CA . ASN A 1 121 ? -5.368 -4.726 14.090 1.00 93.94 121 ASN A CA 1
ATOM 937 C C . ASN A 1 121 ? -4.652 -3.819 15.095 1.00 93.94 121 ASN A C 1
ATOM 939 O O . ASN A 1 121 ? -4.393 -2.655 14.791 1.00 93.94 121 ASN A O 1
ATOM 943 N N . HIS A 1 122 ? -4.329 -4.333 16.282 1.00 92.44 122 HIS A N 1
ATOM 944 C CA . HIS A 1 122 ? -3.555 -3.584 17.285 1.00 92.44 122 HIS A CA 1
ATOM 945 C C . HIS A 1 122 ? -2.045 -3.726 17.092 1.00 92.44 122 HIS A C 1
ATOM 947 O O . HIS A 1 122 ? -1.273 -2.944 17.638 1.00 92.44 122 HIS A O 1
ATOM 953 N N . ASN A 1 123 ? -1.625 -4.757 16.362 1.00 94.25 123 ASN A N 1
ATOM 954 C CA . ASN A 1 123 ? -0.235 -5.067 16.073 1.00 94.25 123 ASN A CA 1
ATOM 955 C C . ASN A 1 123 ? -0.126 -5.823 14.739 1.00 94.25 123 ASN A C 1
ATOM 957 O O . ASN A 1 123 ? -1.117 -6.335 14.210 1.00 94.25 123 ASN A O 1
ATOM 961 N N . ALA A 1 124 ? 1.101 -5.933 14.230 1.00 94.25 124 ALA A N 1
ATOM 962 C CA . ALA A 1 124 ? 1.401 -6.622 12.977 1.00 94.25 124 ALA A CA 1
ATOM 963 C C . ALA A 1 124 ? 0.953 -8.096 12.964 1.00 94.25 124 ALA A C 1
ATOM 965 O O . ALA A 1 124 ? 0.481 -8.577 11.938 1.00 94.25 124 ALA A O 1
ATOM 966 N N . ASN A 1 125 ? 1.053 -8.814 14.089 1.00 95.75 125 ASN A N 1
ATOM 967 C CA . ASN A 1 125 ? 0.664 -10.227 14.145 1.00 95.75 125 ASN A CA 1
ATOM 968 C C . ASN A 1 125 ? -0.846 -10.410 13.954 1.00 95.75 125 ASN A C 1
ATOM 970 O O . ASN A 1 125 ? -1.269 -11.329 13.258 1.00 95.75 125 ASN A O 1
ATOM 974 N N . GLU A 1 126 ? -1.669 -9.525 14.520 1.00 95.56 126 GLU A N 1
ATOM 975 C CA . GLU A 1 126 ? -3.117 -9.535 14.281 1.00 95.56 126 GLU A CA 1
ATOM 976 C C . GLU A 1 126 ? -3.449 -9.261 12.813 1.00 95.56 126 GLU A C 1
ATOM 978 O O . GLU A 1 126 ? -4.282 -9.960 12.237 1.00 95.56 126 GLU A O 1
ATOM 983 N N . ALA A 1 127 ? -2.761 -8.306 12.180 1.00 96.12 127 ALA A N 1
ATOM 984 C CA . ALA A 1 127 ? -2.942 -8.036 10.756 1.00 96.12 127 ALA A CA 1
ATOM 985 C C . ALA A 1 127 ? -2.589 -9.262 9.897 1.00 96.12 127 ALA A C 1
ATOM 987 O O . ALA A 1 127 ? -3.361 -9.638 9.014 1.00 96.12 127 ALA A O 1
ATOM 988 N N . ILE A 1 128 ? -1.475 -9.933 10.199 1.00 96.31 128 ILE A N 1
ATOM 989 C CA . ILE A 1 128 ? -1.056 -11.167 9.518 1.00 96.31 128 ILE A CA 1
ATOM 990 C C . ILE A 1 128 ? -2.100 -12.277 9.694 1.00 96.31 128 ILE A C 1
ATOM 992 O O . ILE A 1 128 ? -2.462 -12.935 8.720 1.00 96.31 128 ILE A O 1
ATOM 996 N N . ASN A 1 129 ? -2.654 -12.445 10.898 1.00 95.94 129 ASN A N 1
ATOM 997 C CA . ASN A 1 129 ? -3.711 -13.429 11.163 1.00 95.94 129 ASN A CA 1
ATOM 998 C C . ASN A 1 129 ? -5.014 -13.131 10.400 1.00 95.94 129 ASN A C 1
ATOM 1000 O O . ASN A 1 129 ? -5.764 -14.053 10.083 1.00 95.94 129 ASN A O 1
ATOM 1004 N N . HIS A 1 130 ? -5.276 -11.864 10.074 1.00 95.75 130 HIS A N 1
ATOM 1005 C CA . HIS A 1 130 ? -6.371 -11.461 9.187 1.00 95.75 130 HIS A CA 1
ATOM 1006 C C . HIS A 1 130 ? -6.021 -11.565 7.690 1.00 95.75 130 HIS A C 1
ATOM 1008 O O . HIS A 1 130 ? -6.863 -11.248 6.854 1.00 95.75 130 HIS A O 1
ATOM 1014 N N . GLY A 1 131 ? -4.815 -12.019 7.334 1.00 94.19 131 GLY A N 1
ATOM 1015 C CA . GLY A 1 131 ? -4.387 -12.230 5.949 1.00 94.19 131 GLY A CA 1
ATOM 1016 C C . GLY A 1 131 ? -3.702 -11.029 5.295 1.00 94.19 131 GLY A C 1
ATOM 1017 O O . GLY A 1 131 ? -3.566 -11.004 4.073 1.00 94.19 131 GLY A O 1
ATOM 1018 N N . PHE A 1 132 ? -3.268 -10.032 6.070 1.00 95.12 132 PHE A N 1
ATOM 1019 C CA . PHE A 1 132 ? -2.462 -8.933 5.540 1.00 95.12 132 PHE A CA 1
ATOM 1020 C C . PHE A 1 132 ? -0.992 -9.347 5.416 1.00 95.12 132 PHE A C 1
ATOM 1022 O O . PHE A 1 132 ? -0.443 -10.031 6.277 1.00 95.12 132 PHE A O 1
ATOM 1029 N N . ALA A 1 133 ? -0.321 -8.827 4.392 1.00 95.50 133 ALA A N 1
ATOM 1030 C CA . ALA A 1 133 ? 1.132 -8.833 4.288 1.00 95.50 133 ALA A CA 1
ATOM 1031 C C . ALA A 1 133 ? 1.609 -7.415 3.969 1.00 95.50 133 ALA A C 1
ATOM 1033 O O . ALA A 1 133 ? 1.059 -6.758 3.085 1.00 95.50 133 ALA A O 1
ATOM 1034 N N . LEU A 1 134 ? 2.625 -6.950 4.694 1.00 94.88 134 LEU A N 1
ATOM 1035 C CA . LEU A 1 134 ? 3.291 -5.680 4.437 1.00 94.88 134 LEU A CA 1
ATOM 1036 C C . LEU A 1 134 ? 4.721 -5.957 3.980 1.00 94.88 134 LEU A C 1
ATOM 1038 O O . LEU A 1 134 ? 5.468 -6.649 4.669 1.00 94.88 134 LEU A O 1
ATOM 1042 N N . VAL A 1 135 ? 5.081 -5.412 2.822 1.00 91.25 135 VAL A N 1
ATOM 1043 C CA . VAL A 1 135 ? 6.422 -5.499 2.238 1.00 91.25 135 VAL A CA 1
ATOM 1044 C C . VAL A 1 135 ? 6.953 -4.075 2.122 1.00 91.25 135 VAL A C 1
ATOM 1046 O O . VAL A 1 135 ? 6.279 -3.228 1.536 1.00 91.25 135 VAL A O 1
ATOM 1049 N N . ASN A 1 136 ? 8.123 -3.828 2.712 1.00 71.19 136 ASN A N 1
ATOM 1050 C CA . ASN A 1 136 ? 8.805 -2.531 2.723 1.00 71.19 136 ASN A CA 1
ATOM 1051 C C . ASN A 1 136 ? 10.024 -2.545 1.806 1.00 71.19 136 ASN A C 1
ATOM 1053 O O . ASN A 1 136 ? 10.693 -3.603 1.755 1.00 71.19 136 ASN A O 1
#

Organism: Escherichia coli (NCBI:txid562)

Radius of gyration: 21.41 Å; chains: 1; bounding box: 49×29×48 Å

Secondary structure (DSSP, 8-state):
-HHHHHH-SEEEEEETTEEEEEEESTT--HHHHHHHHHSS-GGGSS--------SEEEEEEEEEESSSSS--SEEEEEETT-------STTS-HHHHHHHHTTSS-EEEEEEEETTEEE--SSHHHHHHTT-----

pLDDT: mean 90.45, std 9.41, range [56.81, 98.44]